Protein AF-A0A151AVH6-F1 (afdb_monomer_lite)

Sequence (171 aa):
MRDQKGITTLEMLLMAPFVLYFTLAGVMLVHLYVTKTVTASAAREAARTLAVYHDGGLARDKAKEVIANTLPVSKNSGQSAAVMNGPPPPESGASQIGISSAPTPAKNYPGPFDPAVDVKLYDDGTYCTAIVNYHAENFCPGLPVLINPGASFWSKWIDISVRAVFKREQI

pLDDT: mean 76.59, std 14.08, range [32.44, 90.31]

Organism: NCBI:txid1122241

Structure (mmCIF, N/CA/C/O backbone):
data_AF-A0A151AVH6-F1
#
_entry.id   AF-A0A151AVH6-F1
#
loop_
_atom_site.group_PDB
_atom_site.id
_atom_site.type_symbol
_atom_site.label_atom_id
_atom_site.label_alt_id
_atom_site.label_comp_id
_atom_site.label_asym_id
_atom_site.label_entity_id
_atom_site.label_seq_id
_atom_site.pdbx_PDB_ins_code
_atom_site.Cartn_x
_atom_site.Cartn_y
_atom_site.Cartn_z
_atom_site.occupancy
_atom_site.B_iso_or_equiv
_atom_site.auth_seq_id
_atom_site.auth_comp_id
_atom_site.auth_asym_id
_atom_site.auth_atom_id
_atom_site.pdbx_PDB_model_num
ATOM 1 N N . MET A 1 1 ? 40.498 3.582 -38.335 1.00 51.69 1 MET A N 1
ATOM 2 C CA . MET A 1 1 ? 40.045 3.891 -36.954 1.00 51.69 1 MET A CA 1
ATOM 3 C C . MET A 1 1 ? 38.679 4.613 -36.902 1.00 51.69 1 MET A C 1
ATOM 5 O O . MET A 1 1 ? 38.439 5.367 -35.967 1.00 51.69 1 MET A O 1
ATOM 9 N N . ARG A 1 2 ? 37.758 4.400 -37.864 1.00 54.31 2 ARG A N 1
ATOM 1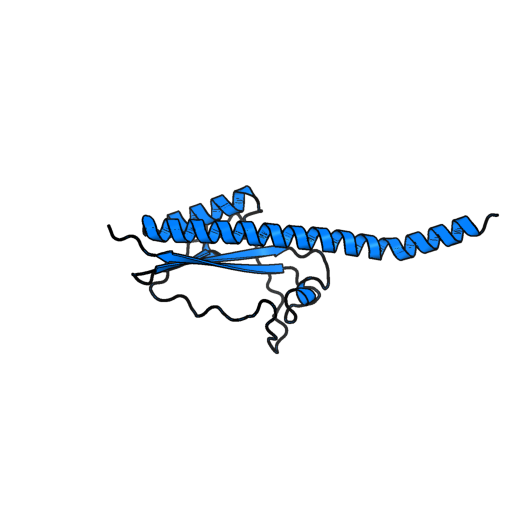0 C CA . ARG A 1 2 ? 36.406 5.013 -37.854 1.00 54.31 2 ARG A CA 1
ATOM 11 C C . ARG A 1 2 ? 35.275 4.044 -37.460 1.00 54.31 2 ARG A C 1
ATOM 13 O O . ARG A 1 2 ? 34.260 4.522 -36.975 1.00 54.31 2 ARG A O 1
ATOM 20 N N . ASP A 1 3 ? 35.485 2.727 -37.538 1.00 58.91 3 ASP A N 1
ATOM 21 C CA . ASP A 1 3 ? 34.439 1.728 -37.244 1.00 58.91 3 ASP A CA 1
ATOM 22 C C . ASP A 1 3 ? 34.214 1.406 -35.764 1.00 58.91 3 ASP A C 1
ATOM 24 O O . ASP A 1 3 ? 33.098 1.076 -35.375 1.00 58.91 3 ASP A O 1
ATOM 28 N N . GLN A 1 4 ? 35.223 1.557 -34.899 1.00 65.50 4 GLN A N 1
ATOM 29 C CA . GLN A 1 4 ? 35.049 1.235 -33.474 1.00 65.50 4 GLN A CA 1
ATOM 30 C C . GLN A 1 4 ? 34.012 2.140 -32.796 1.00 65.50 4 GLN A C 1
ATOM 32 O O . GLN A 1 4 ? 33.212 1.667 -32.002 1.00 65.50 4 GLN A O 1
ATOM 37 N N . LYS A 1 5 ? 33.959 3.430 -33.155 1.00 66.31 5 LYS A N 1
ATOM 38 C CA . LYS A 1 5 ? 33.006 4.375 -32.550 1.00 66.31 5 LYS A CA 1
ATOM 39 C C . LYS A 1 5 ? 31.555 4.077 -32.947 1.00 66.31 5 LYS A C 1
ATOM 41 O O . LYS A 1 5 ? 30.660 4.263 -32.129 1.00 66.31 5 LYS A O 1
ATOM 46 N N . GLY A 1 6 ? 31.326 3.611 -34.178 1.00 73.44 6 GLY A N 1
ATOM 47 C CA . GLY A 1 6 ? 29.997 3.234 -34.669 1.00 73.44 6 GLY A CA 1
ATOM 48 C C . GLY A 1 6 ? 29.480 1.955 -34.014 1.00 73.44 6 GLY A C 1
ATOM 49 O O . GLY A 1 6 ? 28.347 1.933 -33.539 1.00 73.44 6 GLY A O 1
ATOM 50 N N . ILE A 1 7 ? 30.340 0.938 -33.897 1.00 84.12 7 ILE A N 1
ATOM 51 C CA . ILE A 1 7 ? 30.007 -0.327 -33.227 1.00 84.12 7 ILE A CA 1
ATOM 52 C C . ILE A 1 7 ? 29.716 -0.091 -31.737 1.00 84.12 7 ILE A C 1
ATOM 54 O O . ILE A 1 7 ? 28.661 -0.497 -31.260 1.00 84.12 7 ILE A O 1
ATOM 58 N N . THR A 1 8 ? 30.556 0.668 -31.024 1.00 81.31 8 THR A N 1
ATOM 59 C CA . THR A 1 8 ? 30.314 0.989 -29.603 1.00 81.31 8 THR A CA 1
ATOM 60 C C . THR A 1 8 ? 29.034 1.805 -29.387 1.00 81.31 8 THR A C 1
ATOM 62 O O . THR A 1 8 ? 28.338 1.619 -28.391 1.00 81.31 8 THR A O 1
ATOM 65 N N . THR A 1 9 ? 28.683 2.701 -30.316 1.00 84.12 9 THR A N 1
ATOM 66 C CA . THR A 1 9 ? 27.437 3.483 -30.221 1.00 84.12 9 THR A CA 1
ATOM 67 C C . THR A 1 9 ? 26.210 2.591 -30.423 1.00 84.12 9 THR A C 1
ATOM 69 O O . THR A 1 9 ? 25.217 2.752 -29.716 1.00 84.12 9 THR A O 1
ATOM 72 N N . LEU A 1 10 ? 26.283 1.624 -31.344 1.00 83.19 10 LEU A N 1
ATOM 73 C CA . LEU A 1 10 ? 25.214 0.653 -31.576 1.00 83.19 10 LEU A CA 1
ATOM 74 C C . LEU A 1 10 ? 25.030 -0.283 -30.372 1.00 83.19 10 LEU A C 1
ATOM 76 O O . LEU A 1 10 ? 23.900 -0.507 -29.944 1.00 83.19 10 LEU A O 1
ATOM 80 N N . GLU A 1 11 ? 26.126 -0.776 -29.789 1.00 83.81 11 GLU A N 1
ATOM 81 C CA . GLU A 1 11 ? 26.102 -1.604 -28.575 1.00 83.81 11 GLU A CA 1
ATOM 82 C C . GLU A 1 11 ? 25.467 -0.861 -27.393 1.00 83.81 11 GLU A C 1
ATOM 84 O O . GLU A 1 11 ? 24.587 -1.401 -26.721 1.00 83.81 11 GLU A O 1
ATOM 89 N N . MET A 1 12 ? 25.843 0.404 -27.176 1.00 85.12 12 MET A N 1
ATOM 90 C CA . MET A 1 12 ? 25.243 1.230 -26.125 1.00 85.12 12 MET A CA 1
ATOM 91 C C . MET A 1 12 ? 23.758 1.497 -26.377 1.00 85.12 12 MET A C 1
ATOM 93 O O . MET A 1 12 ? 22.969 1.452 -25.436 1.00 85.12 12 MET A O 1
ATOM 97 N N . LEU A 1 13 ? 23.353 1.728 -27.628 1.00 89.56 13 LEU A N 1
ATOM 98 C CA . LEU A 1 13 ? 21.950 1.946 -27.986 1.00 89.56 13 LEU A CA 1
ATOM 99 C C . LEU A 1 13 ? 21.095 0.689 -27.755 1.00 89.56 13 LEU A C 1
ATOM 101 O O . LEU A 1 13 ? 19.957 0.799 -27.303 1.00 89.56 13 LEU A O 1
ATOM 105 N N . LEU A 1 14 ? 21.651 -0.495 -28.025 1.00 90.06 14 LEU A N 1
ATOM 106 C CA . LEU A 1 14 ? 21.001 -1.785 -27.774 1.00 90.06 14 LEU A CA 1
ATOM 107 C C . LEU A 1 14 ? 20.909 -2.114 -26.279 1.00 90.06 14 LEU A C 1
ATOM 109 O O . LEU A 1 14 ? 19.902 -2.672 -25.851 1.00 90.06 14 LEU A O 1
ATOM 113 N N . MET A 1 15 ? 21.919 -1.753 -25.482 1.00 89.94 15 MET A N 1
ATOM 114 C CA . MET A 1 15 ? 21.941 -2.020 -24.036 1.00 89.94 15 MET A CA 1
ATOM 115 C C . MET A 1 15 ? 21.157 -0.990 -23.212 1.00 89.94 15 MET A C 1
ATOM 117 O O . MET A 1 15 ? 20.590 -1.339 -22.175 1.00 89.94 15 MET A O 1
ATOM 121 N N . ALA A 1 16 ? 21.073 0.261 -23.671 1.00 89.56 16 ALA A N 1
ATOM 122 C CA . ALA A 1 16 ? 20.378 1.353 -22.990 1.00 89.56 16 ALA A CA 1
ATOM 123 C C . ALA A 1 16 ? 18.947 1.019 -22.510 1.00 89.56 16 ALA A C 1
ATOM 125 O O . ALA A 1 16 ? 18.664 1.290 -21.340 1.00 89.56 16 ALA A O 1
ATOM 126 N N . PRO A 1 17 ? 18.040 0.420 -23.315 1.00 89.06 17 PRO A N 1
ATOM 127 C CA . PRO A 1 17 ? 16.690 0.103 -22.847 1.00 89.06 17 PRO A CA 1
ATOM 128 C C . PRO A 1 17 ? 16.676 -0.954 -21.736 1.00 89.06 17 PRO A C 1
ATOM 130 O O . PRO A 1 17 ? 15.858 -0.856 -20.824 1.00 89.06 17 PRO A O 1
ATOM 133 N N . PHE A 1 18 ? 17.593 -1.926 -21.760 1.00 89.44 18 PHE A N 1
ATOM 134 C CA . PHE A 1 18 ? 17.699 -2.933 -20.700 1.00 89.44 18 PHE A CA 1
ATOM 135 C C . PHE A 1 18 ? 18.205 -2.311 -19.405 1.00 89.44 18 PHE A C 1
ATOM 137 O O . PHE A 1 18 ? 17.613 -2.526 -18.349 1.00 89.44 18 PHE A O 1
ATOM 144 N N . VAL A 1 19 ? 19.264 -1.501 -19.484 1.00 90.31 19 VAL A N 1
ATOM 145 C CA . VAL A 1 19 ? 19.804 -0.798 -18.315 1.00 90.31 19 VAL A CA 1
ATOM 146 C C . VAL A 1 19 ? 18.732 0.106 -17.707 1.00 90.31 19 VAL A C 1
ATOM 148 O O . VAL A 1 19 ? 18.495 0.028 -16.505 1.00 90.31 19 VAL A O 1
ATOM 151 N N . LEU A 1 20 ? 18.029 0.895 -18.526 1.00 89.25 20 LEU A N 1
ATOM 152 C CA . LEU A 1 20 ? 16.925 1.744 -18.073 1.00 89.25 20 LEU A CA 1
ATOM 153 C C . LEU A 1 20 ? 15.788 0.932 -17.434 1.00 89.25 20 LEU A C 1
ATOM 155 O O . LEU A 1 20 ? 15.252 1.323 -16.401 1.00 89.25 20 LEU A O 1
ATOM 159 N N . TYR A 1 21 ? 15.424 -0.207 -18.020 1.00 89.81 21 TYR A N 1
ATOM 160 C CA . TYR A 1 21 ? 14.410 -1.085 -17.444 1.00 89.81 21 TYR A CA 1
ATOM 161 C C . TYR A 1 21 ? 14.827 -1.593 -16.057 1.00 89.81 21 TYR A C 1
ATOM 163 O O . TYR A 1 21 ? 14.047 -1.496 -15.111 1.00 89.81 21 TYR A O 1
ATOM 171 N N . PHE A 1 22 ? 16.062 -2.082 -15.899 1.00 89.25 22 PHE A N 1
ATOM 172 C CA . PHE A 1 22 ? 16.547 -2.578 -14.608 1.00 89.25 22 PHE A CA 1
ATOM 173 C C . PHE A 1 22 ? 16.676 -1.471 -13.558 1.00 89.25 22 PHE A C 1
ATOM 175 O O . PHE A 1 22 ? 16.376 -1.720 -12.388 1.00 89.25 22 PHE A O 1
ATOM 182 N N . THR A 1 23 ? 17.068 -0.251 -13.941 1.00 90.31 23 THR A N 1
ATOM 183 C CA . THR A 1 23 ? 17.094 0.874 -12.994 1.00 90.31 23 THR A CA 1
ATOM 184 C C . THR A 1 23 ? 15.686 1.253 -12.538 1.00 90.31 23 THR A C 1
ATOM 186 O O . THR A 1 23 ? 15.463 1.383 -11.334 1.00 90.31 23 THR A O 1
ATOM 189 N N . LEU A 1 24 ? 14.715 1.347 -13.453 1.00 89.00 24 LEU A N 1
ATOM 190 C CA . LEU A 1 24 ? 13.312 1.605 -13.110 1.00 89.00 24 LEU A CA 1
ATOM 191 C C . LEU A 1 24 ? 12.714 0.485 -12.247 1.00 89.00 24 LEU A C 1
ATOM 193 O O . LEU A 1 24 ? 12.038 0.768 -11.258 1.00 89.00 24 LEU A O 1
ATOM 197 N N . ALA A 1 25 ? 13.001 -0.779 -12.568 1.00 87.62 25 ALA A N 1
ATOM 198 C CA . ALA A 1 25 ? 12.576 -1.926 -11.770 1.00 87.62 25 ALA A CA 1
ATOM 199 C C . ALA A 1 25 ? 13.161 -1.878 -10.349 1.00 87.62 25 ALA A C 1
ATOM 201 O O . ALA A 1 25 ? 12.440 -2.106 -9.378 1.00 87.62 25 ALA A O 1
ATOM 202 N N . GLY A 1 26 ? 14.445 -1.531 -10.213 1.00 87.56 26 GLY A N 1
ATOM 203 C CA . GLY A 1 26 ? 15.104 -1.363 -8.918 1.00 87.56 26 GLY A CA 1
ATOM 204 C C . GLY A 1 26 ? 14.470 -0.254 -8.076 1.00 87.56 26 GLY A C 1
ATOM 205 O O . GLY A 1 26 ? 14.133 -0.480 -6.914 1.00 87.56 26 GLY A O 1
ATOM 206 N N . VAL A 1 27 ? 14.231 0.920 -8.671 1.00 89.94 27 VAL A N 1
ATOM 207 C CA . VAL A 1 27 ? 13.530 2.033 -8.004 1.00 89.94 27 VAL A CA 1
ATOM 208 C C . VAL A 1 27 ? 12.125 1.611 -7.567 1.00 89.94 27 VAL A C 1
ATOM 210 O O . VAL A 1 27 ? 11.718 1.900 -6.441 1.00 89.94 27 VAL A O 1
ATOM 213 N N . MET A 1 28 ? 11.406 0.874 -8.415 1.00 86.94 28 MET A N 1
ATOM 214 C CA . MET A 1 28 ? 10.065 0.386 -8.102 1.00 86.94 28 MET A CA 1
ATOM 215 C C . MET A 1 28 ? 10.064 -0.601 -6.924 1.00 86.94 28 MET A C 1
ATOM 217 O O . MET A 1 28 ? 9.223 -0.490 -6.035 1.00 86.94 28 MET A O 1
ATOM 221 N N . LEU A 1 29 ? 11.028 -1.523 -6.850 1.00 85.75 29 LEU A N 1
ATOM 222 C CA . LEU A 1 29 ? 11.162 -2.433 -5.703 1.00 85.75 29 LEU A CA 1
ATOM 223 C C . LEU A 1 29 ? 11.415 -1.680 -4.391 1.00 85.75 29 LEU A C 1
ATOM 225 O O . LEU A 1 29 ? 10.813 -2.012 -3.368 1.00 85.75 29 LEU A O 1
ATOM 229 N N . VAL A 1 30 ? 12.258 -0.643 -4.421 1.00 87.81 30 VAL A N 1
ATOM 230 C CA . VAL A 1 30 ? 12.490 0.220 -3.251 1.00 87.81 30 VAL A CA 1
ATOM 231 C C . VAL A 1 30 ? 11.205 0.952 -2.858 1.00 87.81 30 VAL A C 1
ATOM 233 O O . VAL A 1 30 ? 10.852 0.969 -1.679 1.00 87.81 30 VAL A O 1
ATOM 236 N N . HIS A 1 31 ? 10.465 1.499 -3.826 1.00 85.75 31 HIS A N 1
ATOM 237 C CA . HIS A 1 3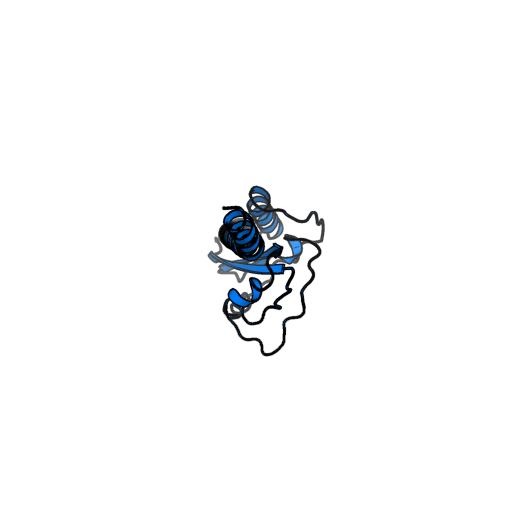1 ? 9.183 2.156 -3.566 1.00 85.75 31 HIS A CA 1
ATOM 238 C C . HIS A 1 31 ? 8.161 1.203 -2.923 1.00 85.75 31 HIS A C 1
ATOM 240 O O . HIS A 1 31 ? 7.516 1.565 -1.938 1.00 85.75 31 HIS A O 1
ATOM 246 N N . LEU A 1 32 ? 8.059 -0.037 -3.409 1.00 83.69 32 LEU A N 1
ATOM 247 C CA . LEU A 1 32 ? 7.190 -1.065 -2.825 1.00 83.69 32 LEU A CA 1
ATOM 248 C C . LEU A 1 32 ? 7.613 -1.445 -1.403 1.00 83.69 32 LEU A C 1
ATOM 250 O O . LEU A 1 32 ? 6.758 -1.637 -0.536 1.00 83.69 32 LEU A O 1
ATOM 254 N N . TYR A 1 33 ? 8.920 -1.520 -1.141 1.00 85.38 33 TYR A N 1
ATOM 255 C CA . TYR A 1 33 ? 9.439 -1.785 0.198 1.00 85.38 33 TYR A CA 1
ATOM 256 C C . TYR A 1 33 ? 9.064 -0.671 1.184 1.00 85.38 33 TYR A C 1
ATOM 258 O O . TYR A 1 33 ? 8.514 -0.961 2.247 1.00 85.38 33 TYR A O 1
ATOM 266 N N . VAL A 1 34 ? 9.290 0.595 0.814 1.00 86.44 34 VAL A N 1
ATOM 267 C CA . VAL A 1 34 ? 8.886 1.759 1.625 1.00 86.44 34 VAL A CA 1
ATOM 268 C C . VAL A 1 34 ? 7.372 1.783 1.821 1.00 86.44 34 VAL A C 1
ATOM 270 O O . VAL A 1 34 ? 6.888 2.021 2.924 1.00 86.44 34 VAL A O 1
ATOM 273 N N . THR A 1 35 ? 6.608 1.471 0.778 1.00 83.56 35 THR A N 1
ATOM 274 C CA . THR A 1 35 ? 5.149 1.418 0.876 1.00 83.56 35 THR A CA 1
ATOM 275 C C . THR A 1 35 ? 4.711 0.384 1.908 1.00 83.56 35 THR A C 1
ATOM 277 O O . THR A 1 35 ? 3.949 0.701 2.815 1.00 83.56 35 THR A O 1
ATOM 280 N N . LYS A 1 36 ? 5.276 -0.827 1.862 1.00 83.62 36 LYS A N 1
ATOM 281 C CA . LYS A 1 36 ? 4.979 -1.893 2.828 1.00 83.62 36 LYS A CA 1
ATOM 282 C C . LYS A 1 36 ? 5.296 -1.493 4.271 1.00 83.62 36 LYS A C 1
ATOM 284 O O . LYS A 1 36 ? 4.518 -1.828 5.165 1.00 83.62 36 LYS A O 1
ATOM 289 N N . THR A 1 37 ? 6.407 -0.798 4.523 1.00 86.19 37 THR A N 1
ATOM 290 C CA . THR A 1 37 ? 6.755 -0.359 5.885 1.00 86.19 37 THR A CA 1
ATOM 291 C C . THR A 1 37 ? 5.807 0.728 6.391 1.00 86.19 37 THR A C 1
ATOM 293 O O . THR A 1 37 ? 5.367 0.652 7.538 1.00 86.19 37 THR A O 1
ATOM 296 N N . VAL A 1 38 ? 5.422 1.684 5.542 1.00 87.38 38 VAL A N 1
ATOM 297 C CA . VAL A 1 38 ? 4.454 2.740 5.887 1.00 87.38 38 VAL A CA 1
ATOM 298 C C . VAL A 1 38 ? 3.064 2.153 6.130 1.00 87.38 38 VAL A C 1
ATOM 300 O O . VAL A 1 38 ? 2.458 2.442 7.161 1.00 87.38 38 VAL A O 1
ATOM 303 N N . THR A 1 39 ? 2.577 1.271 5.252 1.00 85.19 39 THR A N 1
ATOM 304 C CA . THR A 1 39 ? 1.287 0.581 5.425 1.00 85.19 39 THR A CA 1
ATOM 305 C C . THR A 1 39 ? 1.270 -0.258 6.706 1.00 85.19 39 THR A C 1
ATOM 307 O O . THR A 1 39 ? 0.266 -0.276 7.417 1.00 85.19 39 THR A O 1
ATOM 310 N N . ALA A 1 40 ? 2.386 -0.909 7.058 1.00 84.62 40 ALA A N 1
ATOM 311 C CA . ALA A 1 40 ? 2.505 -1.650 8.313 1.00 84.62 40 ALA A CA 1
ATOM 312 C C . ALA A 1 40 ? 2.432 -0.744 9.548 1.00 84.62 40 ALA A C 1
ATOM 314 O O . ALA A 1 40 ? 1.746 -1.080 10.516 1.00 84.62 40 ALA A O 1
ATOM 315 N N . SER A 1 41 ? 3.108 0.403 9.514 1.00 87.88 41 SER A N 1
ATOM 316 C CA . SER A 1 41 ? 3.016 1.409 10.575 1.00 87.88 41 SER A CA 1
ATOM 317 C C . SER A 1 41 ? 1.596 1.964 10.692 1.00 87.88 41 SER A C 1
ATOM 319 O O . SER A 1 41 ? 1.051 2.012 11.792 1.00 87.88 41 SER A O 1
ATOM 321 N N . ALA A 1 42 ? 0.951 2.278 9.567 1.00 86.88 42 ALA A N 1
ATOM 322 C CA . ALA A 1 42 ? -0.424 2.768 9.538 1.00 86.88 42 ALA A CA 1
ATOM 323 C C . ALA A 1 42 ? -1.413 1.745 10.114 1.00 86.88 42 ALA A C 1
ATOM 325 O O . ALA A 1 42 ? -2.267 2.107 10.918 1.00 86.88 42 ALA A O 1
ATOM 326 N N . ALA A 1 43 ? -1.266 0.460 9.771 1.00 87.38 43 ALA A N 1
ATOM 327 C CA . ALA A 1 43 ? -2.096 -0.606 10.329 1.00 87.38 43 ALA A CA 1
ATOM 328 C C . ALA A 1 43 ? -1.929 -0.726 11.849 1.00 87.38 43 ALA A C 1
ATOM 330 O O . ALA A 1 43 ? -2.914 -0.901 12.564 1.00 87.38 43 ALA A O 1
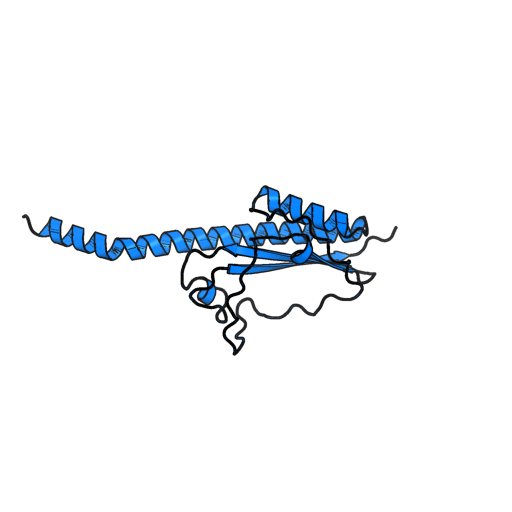ATOM 331 N N . ARG A 1 44 ? -0.698 -0.602 12.357 1.00 87.19 44 ARG A N 1
ATOM 332 C CA . ARG A 1 44 ? -0.430 -0.661 13.800 1.00 87.19 44 ARG A CA 1
ATOM 333 C C . ARG A 1 44 ? -1.056 0.509 14.548 1.00 87.19 44 ARG A C 1
ATOM 335 O O . ARG A 1 44 ? -1.726 0.280 15.550 1.00 87.19 44 ARG A O 1
ATOM 342 N N . GLU A 1 45 ? -0.889 1.727 14.045 1.00 87.69 45 GLU A N 1
ATOM 343 C CA . GLU A 1 45 ? -1.472 2.921 14.666 1.00 87.69 45 GLU A CA 1
ATOM 344 C C . GLU A 1 45 ? -3.004 2.920 14.591 1.00 87.69 45 GLU A C 1
ATOM 346 O O . GLU A 1 45 ? -3.672 3.257 15.569 1.00 87.69 45 GLU A O 1
ATOM 351 N N . ALA A 1 46 ? -3.582 2.452 13.481 1.00 85.62 46 ALA A N 1
ATOM 352 C CA . ALA A 1 46 ? -5.028 2.284 13.347 1.00 85.62 46 ALA A CA 1
ATOM 353 C C . ALA A 1 46 ? -5.578 1.249 14.339 1.00 85.62 46 ALA A C 1
ATOM 355 O O . ALA A 1 46 ? -6.553 1.518 15.041 1.00 85.62 46 ALA A O 1
ATOM 356 N N . ALA A 1 47 ? -4.936 0.079 14.439 1.00 86.19 47 ALA A N 1
ATOM 357 C CA . ALA A 1 47 ? -5.350 -0.974 15.363 1.00 86.19 47 ALA A CA 1
ATOM 358 C C . ALA A 1 47 ? -5.213 -0.537 16.829 1.00 86.19 47 ALA A C 1
ATOM 360 O O . ALA A 1 47 ? -6.104 -0.819 17.629 1.00 86.19 47 ALA A O 1
ATOM 361 N N . ARG A 1 48 ? -4.146 0.196 17.177 1.00 86.31 48 ARG A N 1
ATOM 362 C CA . ARG A 1 48 ? -3.964 0.766 18.518 1.00 86.31 48 ARG A CA 1
ATOM 363 C C . ARG A 1 48 ? -5.029 1.813 18.836 1.00 86.31 48 ARG A C 1
ATOM 365 O O . ARG A 1 48 ? -5.627 1.766 19.903 1.00 86.31 48 ARG A O 1
ATOM 372 N N . THR A 1 49 ? -5.292 2.730 17.910 1.00 87.12 49 THR A N 1
ATOM 373 C CA . THR A 1 49 ? -6.310 3.776 18.090 1.00 87.12 49 THR A CA 1
ATOM 374 C C . THR A 1 49 ? -7.691 3.156 18.301 1.00 87.12 49 THR A C 1
ATOM 376 O O . THR A 1 49 ? -8.415 3.564 19.204 1.00 87.12 49 THR A O 1
ATOM 379 N N . LEU A 1 50 ? -8.022 2.110 17.538 1.00 86.06 50 LEU A N 1
ATOM 380 C CA . LEU A 1 50 ? -9.261 1.356 17.718 1.00 86.06 50 LEU A CA 1
ATOM 381 C C . LEU A 1 50 ? -9.311 0.636 19.077 1.00 86.06 50 LEU A C 1
ATOM 383 O O . LEU A 1 50 ? -10.351 0.635 19.729 1.00 86.06 50 LEU A O 1
ATOM 387 N N . ALA A 1 51 ? -8.195 0.050 19.518 1.00 83.25 51 ALA A N 1
ATOM 388 C CA . ALA A 1 51 ? -8.114 -0.669 20.788 1.00 83.25 51 ALA A CA 1
ATOM 389 C C . ALA A 1 51 ? -8.281 0.229 22.023 1.00 83.25 51 ALA A C 1
ATOM 391 O O . ALA A 1 51 ? -8.809 -0.251 23.024 1.00 83.25 51 ALA A O 1
ATOM 392 N N . VAL A 1 52 ? -7.834 1.489 21.943 1.00 88.12 52 VAL A N 1
ATOM 393 C CA . VAL A 1 52 ? -7.842 2.463 23.051 1.00 88.12 52 VAL A CA 1
ATOM 394 C C . VAL A 1 52 ? -9.110 3.318 23.048 1.00 88.12 52 VAL A C 1
ATOM 396 O O . VAL A 1 52 ? -9.752 3.486 24.078 1.00 88.12 52 VAL A O 1
ATOM 399 N N . TYR A 1 53 ? -9.470 3.891 21.896 1.00 85.38 53 TYR A N 1
ATOM 400 C CA . TYR A 1 53 ? -10.562 4.867 21.802 1.00 85.38 53 TYR A CA 1
ATOM 401 C C . TYR A 1 53 ? -11.898 4.242 21.402 1.00 85.38 53 TYR A C 1
ATOM 403 O O . TYR A 1 53 ? -12.922 4.916 21.475 1.00 85.38 53 TYR A O 1
ATOM 411 N N . HIS A 1 54 ? -11.896 2.985 20.942 1.00 82.75 54 HIS A N 1
ATOM 412 C CA . HIS A 1 54 ? -13.074 2.274 20.429 1.00 82.75 54 HIS A CA 1
ATOM 413 C C . HIS A 1 54 ? -13.828 3.013 19.307 1.00 82.75 54 HIS A C 1
ATOM 415 O O . HIS A 1 54 ? -14.967 2.674 18.991 1.00 82.75 54 HIS A O 1
ATOM 421 N N . ASP A 1 55 ? -13.185 4.000 18.674 1.00 82.81 55 ASP A N 1
ATOM 422 C CA . ASP A 1 55 ? -13.745 4.792 17.585 1.00 82.81 55 ASP A CA 1
ATOM 423 C C . ASP A 1 55 ? -13.078 4.419 16.255 1.00 82.81 55 ASP A C 1
ATOM 425 O O . ASP A 1 55 ? -11.874 4.605 16.036 1.00 82.81 55 ASP A O 1
ATOM 429 N N . GLY A 1 56 ? -13.889 3.887 15.341 1.00 81.12 56 GLY A N 1
ATOM 430 C CA . GLY A 1 56 ? -13.458 3.524 13.996 1.00 81.12 56 GLY A CA 1
ATOM 431 C C . GLY A 1 56 ? -13.228 4.712 13.065 1.00 81.12 56 GLY A C 1
ATOM 432 O O . GLY A 1 56 ? -12.506 4.564 12.079 1.00 81.12 56 GLY A O 1
ATOM 433 N N . GLY A 1 57 ? -13.819 5.876 13.342 1.00 84.12 57 GLY A N 1
ATOM 434 C CA . GLY A 1 57 ? -13.543 7.104 12.594 1.00 84.12 57 GLY A CA 1
ATOM 435 C C . GLY A 1 57 ? -12.119 7.581 12.860 1.00 84.12 57 GLY A C 1
ATOM 436 O O . GLY A 1 57 ? -11.304 7.662 11.938 1.00 84.12 57 GLY A O 1
ATOM 437 N N . LEU A 1 58 ? -11.790 7.758 14.142 1.00 85.62 58 LEU A N 1
ATOM 438 C CA . LEU A 1 58 ? -10.470 8.207 14.586 1.00 85.62 58 LEU A CA 1
ATOM 439 C C . LEU A 1 58 ? -9.340 7.268 14.131 1.00 85.62 58 LEU A C 1
ATOM 441 O O . LEU A 1 58 ? -8.284 7.726 13.693 1.00 85.62 58 LEU A O 1
ATOM 445 N N . ALA A 1 59 ? -9.562 5.951 14.183 1.00 84.38 59 ALA A N 1
ATOM 446 C CA . ALA A 1 59 ? -8.581 4.962 13.733 1.00 84.38 59 ALA A CA 1
ATOM 447 C C . ALA A 1 59 ? -8.248 5.079 12.234 1.00 84.38 59 ALA A C 1
ATOM 449 O O . ALA A 1 59 ? -7.095 4.893 11.836 1.00 84.38 59 ALA A O 1
ATOM 450 N N . ARG A 1 60 ? -9.232 5.422 11.394 1.00 85.75 60 ARG A N 1
ATOM 451 C CA . ARG A 1 60 ? -9.013 5.643 9.956 1.00 85.75 60 ARG A CA 1
ATOM 452 C C . ARG A 1 60 ? -8.323 6.960 9.670 1.00 85.75 60 ARG A C 1
ATOM 454 O O . ARG A 1 60 ? -7.429 6.987 8.826 1.00 85.75 60 ARG A O 1
ATOM 461 N N . ASP A 1 61 ? -8.694 8.018 10.381 1.00 87.75 61 ASP A N 1
ATOM 462 C CA . ASP A 1 61 ? -8.025 9.312 10.252 1.00 87.75 61 ASP A CA 1
ATOM 463 C C . ASP A 1 61 ? -6.549 9.199 10.640 1.00 87.75 61 ASP A C 1
ATOM 465 O O . ASP A 1 61 ? -5.684 9.717 9.931 1.00 87.75 61 ASP A O 1
ATOM 469 N N . LYS A 1 62 ? -6.236 8.417 11.680 1.00 87.62 62 LYS A N 1
ATOM 470 C CA . LYS A 1 62 ? -4.851 8.102 12.046 1.00 87.62 62 LYS A CA 1
ATOM 471 C C . LYS A 1 62 ? -4.127 7.269 10.992 1.00 87.62 62 LYS A C 1
ATOM 473 O O . LYS A 1 62 ? -2.992 7.593 10.648 1.00 87.62 62 LYS A O 1
ATOM 478 N N . ALA A 1 63 ? -4.769 6.251 10.419 1.00 85.75 63 ALA A N 1
ATOM 479 C CA . ALA A 1 63 ? -4.187 5.489 9.308 1.00 85.75 63 ALA A CA 1
ATOM 480 C C . ALA A 1 63 ? -3.864 6.394 8.106 1.00 85.75 63 ALA A C 1
ATOM 482 O O . ALA A 1 63 ? -2.779 6.316 7.525 1.00 85.75 63 ALA A O 1
ATOM 483 N N . LYS A 1 64 ? -4.804 7.281 7.762 1.00 88.38 64 LYS A N 1
ATOM 484 C CA . LYS A 1 64 ? -4.671 8.264 6.689 1.00 88.38 64 LYS A CA 1
ATOM 485 C C . LYS A 1 64 ? -3.525 9.227 6.954 1.00 88.38 64 LYS A C 1
ATOM 487 O O . LYS A 1 64 ? -2.759 9.484 6.037 1.00 88.38 64 LYS A O 1
ATOM 492 N N . GLU A 1 65 ? -3.404 9.745 8.172 1.00 88.31 65 GLU A N 1
ATOM 493 C CA . GLU A 1 65 ? -2.326 10.656 8.568 1.00 88.31 65 GLU A CA 1
ATOM 494 C C . GLU A 1 65 ? -0.951 10.003 8.377 1.00 88.31 65 GLU A C 1
ATOM 496 O O . GLU A 1 65 ? -0.080 10.573 7.722 1.00 88.31 65 GLU A O 1
ATOM 501 N N . VAL A 1 66 ? -0.778 8.769 8.863 1.00 88.94 66 VAL A N 1
ATOM 502 C CA . VAL A 1 66 ? 0.486 8.028 8.727 1.00 88.94 66 VAL A CA 1
ATOM 503 C C . VAL A 1 66 ? 0.846 7.790 7.259 1.00 88.94 66 VAL A C 1
ATOM 505 O O . VAL A 1 66 ? 2.005 7.958 6.885 1.00 88.94 66 VAL A O 1
ATOM 508 N N . ILE A 1 67 ? -0.128 7.438 6.416 1.00 88.44 67 ILE A N 1
ATOM 509 C CA . ILE A 1 67 ? 0.109 7.221 4.982 1.00 88.44 67 ILE A CA 1
ATOM 510 C C . ILE A 1 67 ? 0.382 8.546 4.270 1.00 88.44 67 ILE A C 1
ATOM 512 O O . ILE A 1 67 ? 1.359 8.637 3.534 1.00 88.44 67 ILE A O 1
ATOM 516 N N . ALA A 1 68 ? -0.415 9.585 4.524 1.00 87.12 68 ALA A N 1
ATOM 517 C CA . ALA A 1 68 ? -0.291 10.894 3.881 1.00 87.12 68 ALA A CA 1
ATOM 518 C C . ALA A 1 68 ? 1.055 11.582 4.154 1.00 87.12 68 ALA A C 1
ATOM 520 O O . ALA A 1 68 ? 1.489 12.408 3.352 1.00 87.12 68 ALA A O 1
ATOM 521 N N . ASN A 1 69 ? 1.736 11.228 5.248 1.00 88.00 69 ASN A N 1
ATOM 522 C CA . ASN A 1 69 ? 3.067 11.746 5.565 1.00 88.00 69 ASN A CA 1
ATOM 523 C C . ASN A 1 69 ? 4.164 11.256 4.607 1.00 88.00 69 ASN A C 1
ATOM 525 O O . ASN A 1 69 ? 5.240 11.849 4.561 1.00 88.00 69 ASN A O 1
ATOM 529 N N . THR A 1 70 ? 3.953 10.152 3.887 1.00 85.12 70 THR A N 1
ATOM 530 C CA . THR A 1 70 ? 5.012 9.522 3.072 1.00 85.12 70 THR A CA 1
ATOM 531 C C . THR A 1 70 ? 4.539 9.100 1.683 1.00 85.12 70 THR A C 1
ATOM 533 O O . THR A 1 70 ? 5.351 8.993 0.766 1.00 85.12 70 THR A O 1
ATOM 536 N N . LEU A 1 71 ? 3.240 8.871 1.506 1.00 86.38 71 LEU A N 1
ATOM 537 C CA . LEU A 1 71 ? 2.640 8.324 0.298 1.00 86.38 71 LEU A CA 1
ATOM 538 C C . LEU A 1 71 ? 1.448 9.177 -0.160 1.00 86.38 71 LEU A C 1
ATOM 540 O O . LEU A 1 71 ? 0.762 9.788 0.665 1.00 86.38 71 LEU A O 1
ATOM 544 N N . PRO A 1 72 ? 1.165 9.216 -1.473 1.00 82.81 72 PRO A N 1
ATOM 545 C CA . PRO A 1 72 ? -0.007 9.905 -1.988 1.00 82.81 72 PRO A CA 1
ATOM 546 C C . PRO A 1 72 ? -1.298 9.238 -1.501 1.00 82.81 72 PRO A C 1
ATOM 548 O O . PRO A 1 72 ? -1.441 8.018 -1.499 1.00 82.81 72 PRO A O 1
ATOM 551 N N . VAL A 1 73 ? -2.269 10.069 -1.130 1.00 81.31 73 VAL A N 1
ATOM 552 C CA . VAL A 1 73 ? -3.596 9.643 -0.679 1.00 81.31 73 VAL A CA 1
ATOM 553 C C . VAL A 1 73 ? -4.650 10.247 -1.593 1.00 81.31 73 VAL A C 1
ATOM 555 O O . VAL A 1 73 ? -4.557 11.418 -1.970 1.00 81.31 73 VAL A O 1
ATOM 558 N N . SER A 1 74 ? -5.665 9.461 -1.944 1.00 75.38 74 SER A N 1
ATOM 559 C CA . SER A 1 74 ? -6.780 9.955 -2.741 1.00 75.38 74 SER A CA 1
ATOM 560 C C . SER A 1 74 ? -7.691 10.846 -1.889 1.00 75.38 74 SER A C 1
ATOM 562 O O . SER A 1 74 ? -8.002 10.539 -0.735 1.00 75.38 74 SER A O 1
ATOM 564 N N . LYS A 1 75 ? -8.127 11.982 -2.445 1.00 60.06 75 LYS A N 1
ATOM 565 C CA . LYS A 1 75 ? -9.080 12.886 -1.784 1.00 60.06 75 LYS A CA 1
ATOM 566 C C . LYS A 1 75 ? -10.498 12.348 -1.969 1.00 60.06 75 LYS A C 1
ATOM 568 O O . LYS A 1 75 ? -11.220 12.838 -2.827 1.00 60.06 75 LYS A O 1
ATOM 573 N N . ASN A 1 76 ? -10.893 11.370 -1.163 1.00 57.91 76 ASN A N 1
ATOM 574 C CA . ASN A 1 76 ? -12.290 10.954 -1.076 1.00 57.91 76 ASN A CA 1
ATOM 575 C C . ASN A 1 76 ? -12.887 11.302 0.291 1.00 57.91 76 ASN A C 1
ATOM 577 O O . ASN A 1 76 ? -12.276 11.098 1.338 1.00 57.91 76 ASN A O 1
ATOM 581 N N . SER A 1 77 ? -14.097 11.854 0.242 1.00 49.50 77 SER A N 1
ATOM 582 C CA . SER A 1 77 ? -14.970 12.220 1.363 1.00 49.50 77 SER A CA 1
ATOM 583 C C . SER A 1 77 ? -16.136 11.228 1.503 1.00 49.50 77 SER A C 1
ATOM 585 O O . SER A 1 77 ? -17.244 11.601 1.884 1.00 49.50 77 SER A O 1
ATOM 587 N N . GLY A 1 78 ? -15.902 9.965 1.130 1.00 51.56 78 GLY A N 1
ATOM 588 C CA . GLY A 1 78 ? -16.898 8.899 1.213 1.00 51.56 78 GLY A CA 1
ATOM 589 C C . GLY A 1 78 ? -17.238 8.534 2.659 1.00 51.56 78 GLY A C 1
ATOM 590 O O . GLY A 1 78 ? -16.418 8.697 3.561 1.00 51.56 78 GLY A O 1
ATOM 591 N N . GLN A 1 79 ? -18.456 8.031 2.881 1.00 51.91 79 GLN A N 1
ATOM 592 C CA . GLN A 1 79 ? -18.864 7.489 4.177 1.00 51.91 79 GLN A CA 1
ATOM 593 C C . GLN A 1 79 ? -17.960 6.310 4.551 1.00 51.91 79 GLN A C 1
ATOM 595 O O . GLN A 1 79 ? -17.953 5.278 3.881 1.00 51.91 79 GLN A O 1
ATOM 600 N N . SER A 1 80 ? -17.194 6.483 5.625 1.00 57.44 80 SER A N 1
ATOM 601 C CA . SER A 1 80 ? -16.345 5.451 6.210 1.00 57.44 80 SER A CA 1
ATOM 602 C C . SER A 1 80 ? -17.169 4.204 6.537 1.00 57.44 80 SER A C 1
ATOM 604 O O . SER A 1 80 ? -18.205 4.308 7.194 1.00 57.4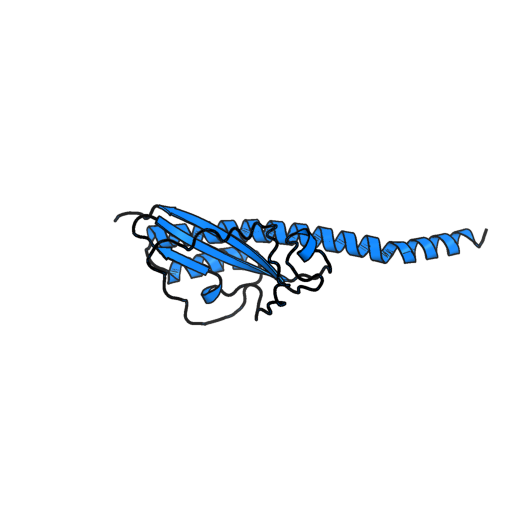4 80 SER A O 1
ATOM 606 N N . ALA A 1 81 ? -16.717 3.021 6.104 1.00 62.59 81 ALA A N 1
ATOM 607 C CA . ALA A 1 81 ? -17.421 1.768 6.387 1.00 62.59 81 ALA A CA 1
ATOM 608 C C . ALA A 1 81 ? -17.642 1.574 7.907 1.00 62.59 81 ALA A C 1
ATOM 610 O O . ALA A 1 81 ? -16.865 2.062 8.722 1.00 62.59 81 ALA A O 1
ATOM 611 N N . ALA A 1 82 ? -18.667 0.853 8.353 1.00 67.62 82 ALA A N 1
ATOM 612 C CA . ALA A 1 82 ? -18.793 0.557 9.786 1.00 67.62 82 ALA A CA 1
ATOM 613 C C . ALA A 1 82 ? -17.603 -0.301 10.281 1.00 67.62 82 ALA A C 1
ATOM 615 O O . ALA A 1 82 ? -16.991 -1.029 9.494 1.00 67.62 82 ALA A O 1
ATOM 616 N N . VAL A 1 83 ? -17.253 -0.208 11.570 1.00 71.00 83 VAL A N 1
ATOM 617 C CA . VAL A 1 83 ? -16.361 -1.199 12.202 1.00 71.00 83 VAL A CA 1
ATOM 618 C C . VAL A 1 83 ? -17.082 -2.542 12.168 1.00 71.00 83 VAL A C 1
ATOM 620 O O . VAL A 1 83 ? -18.258 -2.627 12.524 1.00 71.00 83 VAL A O 1
ATOM 623 N N . MET A 1 84 ? -16.406 -3.579 11.683 1.00 79.69 84 MET A N 1
ATOM 624 C CA . MET A 1 84 ? -16.988 -4.911 11.586 1.00 79.69 84 MET A CA 1
ATOM 625 C C . MET A 1 84 ? -16.885 -5.607 12.945 1.00 79.69 84 MET A C 1
ATOM 627 O O . MET A 1 84 ? -15.792 -5.759 13.485 1.00 79.69 84 MET A O 1
ATOM 631 N N . ASN A 1 85 ? -18.021 -6.030 13.499 1.00 74.19 85 ASN A N 1
ATOM 632 C CA . ASN A 1 85 ? -18.047 -6.805 14.737 1.00 74.19 85 ASN A CA 1
ATOM 633 C C . ASN A 1 85 ? -17.774 -8.280 14.424 1.00 74.19 85 ASN A C 1
ATOM 635 O O . ASN A 1 85 ? -18.458 -8.866 13.580 1.00 74.19 85 ASN A O 1
ATOM 639 N N . GLY A 1 86 ? -16.803 -8.867 15.120 1.00 69.44 86 GLY A N 1
ATOM 640 C CA . GLY A 1 86 ? -16.427 -10.273 14.990 1.00 69.44 86 GLY A CA 1
ATOM 641 C C . GLY A 1 86 ? -15.012 -10.492 14.446 1.00 69.44 86 GLY A C 1
ATOM 642 O O . GLY A 1 86 ? -14.315 -9.539 14.074 1.00 69.44 86 GLY A O 1
ATOM 643 N N . PRO A 1 87 ? -14.563 -11.757 14.403 1.00 67.12 87 PRO A N 1
ATOM 644 C CA . PRO A 1 87 ? -13.204 -12.082 14.014 1.00 67.12 87 PRO A CA 1
ATOM 645 C C . PRO A 1 87 ? -12.956 -11.675 12.555 1.00 67.12 87 PRO A C 1
ATOM 647 O O . PRO A 1 87 ? -13.816 -11.894 11.693 1.00 67.12 87 PRO A O 1
ATOM 65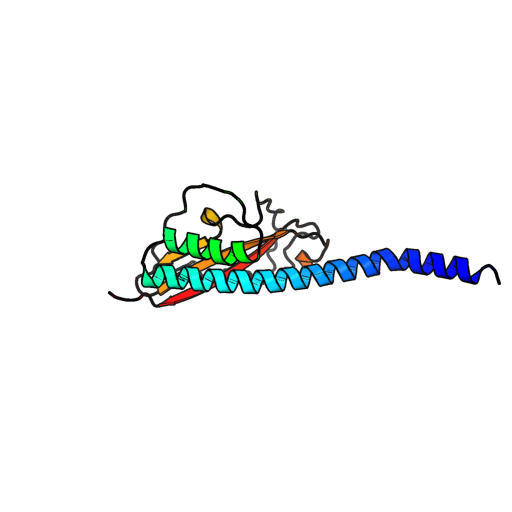0 N N . PRO A 1 88 ? -11.784 -11.090 12.243 1.00 70.25 88 PRO A N 1
ATOM 651 C CA . PRO A 1 88 ? -11.425 -10.810 10.862 1.00 70.25 88 PRO A CA 1
ATOM 652 C C . PRO A 1 88 ? -11.430 -12.118 10.058 1.00 70.25 88 PRO A C 1
ATOM 654 O O . PRO A 1 88 ? -11.096 -13.172 10.616 1.00 70.25 88 PRO A O 1
ATOM 657 N N . PRO A 1 89 ? -11.766 -12.077 8.754 1.00 70.75 89 PRO A N 1
ATOM 658 C CA . PRO A 1 89 ? -11.629 -13.251 7.905 1.00 70.75 89 PRO A CA 1
ATOM 659 C C . PRO A 1 89 ? -10.201 -13.803 8.037 1.00 70.75 89 PRO A C 1
ATOM 661 O O . PRO A 1 89 ? -9.267 -13.003 8.206 1.00 70.75 89 PRO A O 1
ATOM 664 N N . PRO A 1 90 ? -10.018 -15.142 7.989 1.00 61.97 90 PRO A N 1
ATOM 665 C CA . PRO A 1 90 ? -8.688 -15.735 8.018 1.00 61.97 90 PRO A CA 1
ATOM 666 C C . PRO A 1 90 ? -7.837 -15.016 6.983 1.00 61.97 90 PRO A C 1
ATOM 668 O O . PRO A 1 90 ? -8.350 -14.683 5.909 1.00 61.97 90 PRO A O 1
ATOM 671 N N . GLU A 1 91 ? -6.577 -14.726 7.335 1.00 54.12 91 GLU A N 1
ATOM 672 C CA . GLU A 1 91 ? -5.614 -14.165 6.392 1.00 54.12 91 GLU A CA 1
ATOM 673 C C . GLU A 1 91 ? -5.795 -14.945 5.108 1.00 54.12 91 GLU A C 1
ATOM 675 O O . GLU A 1 91 ? -5.608 -16.163 5.101 1.00 54.12 91 GLU A O 1
ATOM 680 N N . SER A 1 92 ? -6.295 -14.277 4.064 1.00 44.97 92 SER A N 1
ATOM 681 C CA . SER A 1 92 ? -6.334 -14.905 2.766 1.00 44.97 92 SER A CA 1
ATOM 682 C C . SER A 1 92 ? -4.876 -15.173 2.483 1.00 44.97 92 SER A C 1
ATOM 684 O O . SER A 1 92 ? -4.131 -14.279 2.090 1.00 44.97 92 SER A O 1
ATOM 686 N N . GLY A 1 93 ? -4.484 -16.421 2.714 1.00 40.09 93 GLY A N 1
ATOM 687 C CA . GLY A 1 93 ? -3.287 -17.045 2.217 1.00 40.09 93 GLY A CA 1
ATOM 688 C C . GLY A 1 93 ? -3.360 -17.142 0.697 1.00 40.09 93 GLY A C 1
ATOM 689 O O . GLY A 1 93 ? -2.820 -18.084 0.124 1.00 40.09 93 GLY A O 1
ATOM 690 N N . ALA A 1 94 ? -3.882 -16.115 0.013 1.00 39.31 94 ALA A N 1
ATOM 691 C CA . ALA A 1 94 ? -3.045 -15.411 -0.937 1.00 39.31 94 ALA A CA 1
ATOM 692 C C . ALA A 1 94 ? -1.711 -15.118 -0.237 1.00 39.31 94 ALA A C 1
ATOM 694 O O . ALA A 1 94 ? -1.388 -14.008 0.181 1.00 39.31 94 ALA A O 1
ATOM 695 N N . SER A 1 95 ? -0.927 -16.194 -0.118 1.00 38.25 95 SER A N 1
ATOM 696 C CA . SER A 1 95 ? 0.494 -16.189 -0.265 1.00 38.25 95 SER A CA 1
ATOM 697 C C . SER A 1 95 ? 0.788 -14.988 -1.140 1.00 38.25 95 SER A C 1
ATOM 699 O O . SER A 1 95 ? 0.180 -14.808 -2.204 1.00 38.25 95 SER A O 1
ATOM 701 N N . GLN A 1 96 ? 1.734 -14.172 -0.699 1.00 43.72 96 GLN A N 1
ATOM 702 C CA . GLN A 1 96 ? 2.352 -13.210 -1.598 1.00 43.72 96 GLN A CA 1
ATOM 703 C C . GLN A 1 96 ? 2.766 -13.900 -2.921 1.00 43.72 96 GLN A C 1
ATOM 705 O O . GLN A 1 96 ? 2.939 -13.219 -3.911 1.00 43.72 96 GLN A O 1
ATOM 710 N N . ILE A 1 97 ? 2.781 -15.244 -2.972 1.00 38.44 97 ILE A N 1
ATOM 711 C CA . ILE A 1 97 ? 2.933 -16.120 -4.125 1.00 38.44 97 ILE A CA 1
ATOM 712 C C . ILE A 1 97 ? 1.796 -17.183 -4.154 1.00 38.44 97 ILE A C 1
ATOM 714 O O . ILE A 1 97 ? 2.022 -18.359 -3.867 1.00 38.44 97 ILE A O 1
ATOM 718 N N . GLY A 1 98 ? 0.538 -16.789 -4.369 1.00 32.44 98 GLY A N 1
ATOM 719 C CA . GLY A 1 98 ? -0.617 -17.701 -4.428 1.00 32.44 98 GLY A CA 1
ATOM 720 C C . GLY A 1 98 ? -1.109 -17.866 -5.861 1.00 32.44 98 GLY A C 1
ATOM 721 O O . GLY A 1 98 ? -1.614 -16.911 -6.442 1.00 32.44 98 GLY A O 1
ATOM 722 N N . ILE A 1 99 ? -0.967 -19.061 -6.442 1.00 37.28 99 ILE A N 1
ATOM 723 C CA . ILE A 1 99 ? -1.453 -19.360 -7.796 1.00 37.28 99 ILE A CA 1
ATOM 724 C C . ILE A 1 99 ? -2.985 -19.444 -7.748 1.00 37.28 99 ILE A C 1
ATOM 726 O O . ILE A 1 99 ? -3.550 -20.505 -7.487 1.00 37.28 99 ILE A O 1
ATOM 730 N N . SER A 1 100 ? -3.674 -18.329 -7.996 1.00 38.75 100 SER A N 1
ATOM 731 C CA . SER A 1 100 ? -5.062 -18.383 -8.445 1.00 38.75 100 SER A CA 1
ATOM 732 C C . SER A 1 100 ? -5.064 -18.819 -9.909 1.00 38.75 100 SER A C 1
ATOM 734 O O . SER A 1 100 ? -4.459 -18.170 -10.757 1.00 38.75 100 SER A O 1
ATOM 736 N N . SER A 1 101 ? -5.757 -19.911 -10.222 1.00 39.50 101 SER A N 1
ATOM 737 C CA . SER A 1 101 ? -5.896 -20.495 -11.567 1.00 39.50 101 SER A CA 1
ATOM 738 C C . SER A 1 101 ? -6.682 -19.631 -12.567 1.00 39.50 101 SER A C 1
ATOM 740 O O . SER A 1 101 ? -6.911 -20.050 -13.699 1.00 39.50 101 SER A O 1
ATOM 742 N N . ALA A 1 102 ? -7.072 -18.418 -12.176 1.00 43.00 102 ALA A N 1
ATOM 743 C CA . ALA A 1 102 ? -7.671 -17.419 -13.043 1.00 43.00 102 ALA A CA 1
ATOM 744 C C . ALA A 1 102 ? -6.751 -16.188 -13.107 1.00 43.00 102 ALA A C 1
ATOM 746 O O . ALA A 1 102 ? -6.288 -15.742 -12.051 1.00 43.00 102 ALA A O 1
ATOM 747 N N . PRO A 1 103 ? -6.492 -15.613 -14.301 1.00 45.19 103 PRO A N 1
ATOM 748 C CA . PRO A 1 103 ? -5.844 -14.313 -14.391 1.00 45.19 103 PRO A CA 1
ATOM 749 C C . PRO A 1 103 ? -6.689 -13.317 -13.601 1.00 45.19 103 PRO A C 1
ATOM 751 O O . PRO A 1 103 ? -7.859 -13.095 -13.919 1.00 45.19 103 PRO A O 1
ATOM 754 N N . THR A 1 104 ? -6.117 -12.754 -12.536 1.00 52.12 104 THR A N 1
ATOM 755 C CA . THR A 1 104 ? -6.812 -11.734 -11.752 1.00 52.12 104 THR A CA 1
ATOM 756 C C . THR A 1 104 ? -7.118 -10.577 -12.708 1.00 52.12 104 THR A C 1
ATOM 758 O O . THR A 1 104 ? -6.176 -10.058 -13.320 1.00 52.12 104 THR A O 1
ATOM 761 N N . PRO A 1 105 ? -8.391 -10.184 -12.911 1.00 53.59 105 PRO A N 1
ATOM 762 C CA . PRO A 1 105 ? -8.708 -9.071 -13.796 1.00 53.59 105 PRO A CA 1
ATOM 763 C C . PRO A 1 105 ? -7.937 -7.840 -13.324 1.00 53.59 105 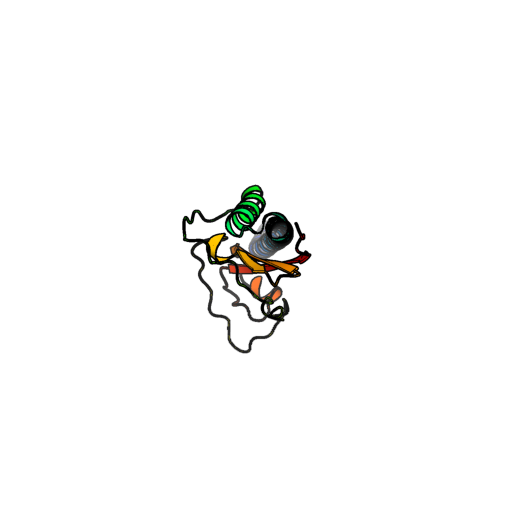PRO A C 1
ATOM 765 O O . PRO A 1 105 ? -7.795 -7.625 -12.119 1.00 53.59 105 PRO A O 1
ATOM 768 N N . ALA A 1 106 ? -7.406 -7.055 -14.265 1.00 56.25 106 ALA A N 1
ATOM 769 C CA . ALA A 1 106 ? -6.698 -5.824 -13.943 1.00 56.25 106 ALA A CA 1
ATOM 770 C C . ALA A 1 106 ? -7.637 -4.921 -13.132 1.00 56.25 106 ALA A C 1
ATOM 772 O O . ALA A 1 106 ? -8.589 -4.352 -13.668 1.00 56.25 106 ALA A O 1
ATOM 773 N N . LYS A 1 107 ? -7.412 -4.846 -11.819 1.00 67.00 107 LYS A N 1
ATOM 774 C CA . LYS A 1 107 ? -8.213 -4.006 -10.935 1.00 67.00 107 LYS A CA 1
ATOM 775 C C . LYS A 1 107 ? -7.845 -2.562 -11.227 1.00 67.00 107 LYS A C 1
ATOM 777 O O . LYS A 1 107 ? -6.669 -2.220 -11.202 1.00 67.00 107 LYS A O 1
ATOM 782 N N . ASN A 1 108 ? -8.834 -1.728 -11.525 1.00 70.50 108 ASN A N 1
ATOM 783 C CA . ASN A 1 108 ? -8.633 -0.295 -11.688 1.00 70.50 108 ASN A CA 1
ATOM 784 C C . ASN A 1 108 ? -9.167 0.417 -10.455 1.00 70.50 108 ASN A C 1
ATOM 786 O O . ASN A 1 108 ? -10.372 0.423 -10.214 1.00 70.50 108 ASN A O 1
ATOM 790 N N . TYR A 1 109 ? -8.256 1.016 -9.694 1.00 74.44 109 TYR A N 1
ATOM 791 C CA . TYR A 1 109 ? -8.600 1.847 -8.552 1.00 74.44 109 TYR A CA 1
ATOM 792 C C . TYR A 1 109 ? -8.721 3.315 -8.980 1.00 74.44 109 TYR A C 1
ATOM 794 O O . TYR A 1 109 ? -7.982 3.756 -9.867 1.00 74.44 109 TYR A O 1
ATOM 802 N N . PRO A 1 110 ? -9.633 4.088 -8.363 1.00 76.56 110 PRO A N 1
ATOM 803 C CA . PRO A 1 110 ? -9.745 5.527 -8.603 1.00 76.56 110 PRO A CA 1
ATOM 804 C C . PRO A 1 110 ? -8.532 6.310 -8.072 1.00 76.56 110 PRO A C 1
ATOM 806 O O . PRO A 1 110 ? -8.316 7.448 -8.479 1.00 76.56 110 PRO A O 1
ATOM 809 N N . GLY A 1 111 ? -7.738 5.714 -7.178 1.00 81.50 111 GLY A N 1
ATOM 810 C CA . GLY A 1 111 ? -6.500 6.275 -6.647 1.00 81.50 111 GLY A CA 1
ATOM 811 C C . GLY A 1 111 ? -5.715 5.248 -5.820 1.00 81.50 111 GLY A C 1
ATOM 812 O O . GLY A 1 111 ? -6.180 4.120 -5.657 1.00 81.50 111 GLY A O 1
ATOM 813 N N . PRO A 1 112 ? -4.538 5.633 -5.297 1.00 82.12 112 PRO A N 1
ATOM 814 C CA . PRO A 1 112 ? -3.620 4.717 -4.615 1.00 82.12 112 PRO A CA 1
ATOM 815 C C . PRO A 1 112 ? -4.068 4.315 -3.203 1.00 82.12 112 PRO A C 1
ATOM 817 O O . PRO A 1 112 ? -3.664 3.271 -2.698 1.00 82.12 112 PRO A O 1
ATOM 820 N N . PHE A 1 113 ? -4.883 5.146 -2.552 1.00 84.88 113 PHE A N 1
ATOM 821 C CA . PHE A 1 113 ? -5.380 4.887 -1.206 1.00 84.88 113 PHE A CA 1
ATOM 822 C C . PHE A 1 113 ? -6.658 5.675 -0.922 1.00 84.88 113 PHE A C 1
ATOM 824 O O . PHE A 1 113 ? -6.671 6.903 -1.069 1.00 84.88 113 PHE A O 1
ATOM 831 N N . ASP A 1 114 ? -7.699 4.983 -0.477 1.00 84.06 114 ASP A N 1
ATOM 832 C CA . ASP A 1 114 ? -8.935 5.536 0.063 1.00 84.06 114 ASP A CA 1
ATOM 833 C C . ASP A 1 114 ? -9.147 5.019 1.499 1.00 84.06 114 ASP A C 1
ATOM 835 O O . ASP A 1 114 ? -9.461 3.842 1.698 1.00 84.06 114 ASP A O 1
ATOM 839 N N . PRO A 1 115 ? -9.032 5.876 2.531 1.00 80.56 115 PRO A N 1
ATOM 840 C CA . PRO A 1 115 ? -9.138 5.437 3.919 1.00 80.56 115 PRO A CA 1
ATOM 841 C C . PRO A 1 115 ? -10.505 4.831 4.267 1.00 80.56 115 PRO A C 1
ATOM 843 O O . PRO A 1 115 ? -10.586 4.037 5.204 1.00 80.56 115 PRO A O 1
ATOM 846 N N . ALA A 1 116 ? -11.575 5.171 3.539 1.00 79.44 116 ALA A N 1
ATOM 847 C CA . ALA A 1 116 ? -12.912 4.647 3.810 1.00 79.44 116 ALA A CA 1
ATOM 848 C C . ALA A 1 116 ? -13.070 3.178 3.381 1.00 79.44 116 ALA A C 1
ATOM 850 O O . ALA A 1 116 ? -13.825 2.435 4.014 1.00 79.44 116 ALA A O 1
ATOM 851 N N . VAL A 1 117 ? -12.359 2.767 2.326 1.00 81.00 117 VAL A N 1
ATOM 852 C CA . VAL A 1 117 ? -12.476 1.438 1.696 1.00 81.00 117 VAL A CA 1
ATOM 853 C C . VAL A 1 117 ? -11.287 0.543 2.047 1.00 81.00 117 VAL A C 1
ATOM 855 O O . VAL A 1 117 ? -11.452 -0.658 2.296 1.00 81.00 117 VAL A O 1
ATOM 858 N N . ASP A 1 118 ? -10.096 1.131 2.117 1.00 84.00 118 ASP A N 1
ATOM 859 C CA . ASP A 1 118 ? -8.840 0.397 2.221 1.00 84.00 118 ASP A CA 1
ATOM 860 C C . ASP A 1 118 ? -8.431 0.111 3.666 1.00 84.00 118 ASP A C 1
ATOM 862 O O . ASP A 1 118 ? -7.640 -0.807 3.901 1.00 84.00 118 ASP A O 1
ATOM 866 N N . VAL A 1 119 ? -9.015 0.828 4.635 1.00 84.50 119 VAL A N 1
ATOM 867 C CA . VAL A 1 119 ? -8.845 0.579 6.072 1.00 84.50 119 VAL A CA 1
ATOM 868 C C . VAL A 1 119 ? -10.055 -0.175 6.616 1.00 84.50 119 VAL A C 1
ATOM 870 O O . VAL A 1 119 ? -11.117 0.393 6.907 1.00 84.50 119 VAL A O 1
ATOM 873 N N . LYS A 1 120 ? -9.875 -1.483 6.792 1.00 87.06 120 LYS A N 1
ATOM 874 C CA . LYS A 1 120 ? -10.878 -2.386 7.360 1.00 87.06 120 LYS A CA 1
ATOM 875 C C . LYS A 1 120 ? -10.566 -2.621 8.827 1.00 87.06 120 LYS A C 1
ATOM 877 O O . LYS A 1 120 ? -9.466 -3.046 9.176 1.00 87.06 120 LYS A O 1
ATOM 882 N N . LEU A 1 121 ? -11.544 -2.341 9.671 1.00 86.75 121 LEU A N 1
ATOM 883 C CA . LEU A 1 121 ? -11.430 -2.411 11.118 1.00 86.75 121 LEU A CA 1
ATOM 884 C C . LEU A 1 121 ? -12.354 -3.510 11.631 1.00 86.75 121 LEU A C 1
ATOM 886 O O . LEU A 1 121 ? -13.522 -3.548 11.244 1.00 86.75 121 LEU A O 1
ATOM 890 N N . TYR A 1 122 ? -11.823 -4.367 12.495 1.00 86.31 122 TYR A N 1
ATOM 891 C CA . TYR A 1 122 ? -12.553 -5.450 13.141 1.00 86.31 122 TYR A CA 1
ATOM 892 C C . TYR A 1 122 ? -12.374 -5.358 14.653 1.00 86.31 122 TYR A C 1
ATOM 894 O O . TYR A 1 122 ? -11.249 -5.172 15.127 1.00 86.31 122 TYR A O 1
ATOM 902 N N . ASP A 1 123 ? -13.460 -5.514 15.398 1.00 85.06 123 ASP A N 1
ATOM 903 C CA . ASP A 1 123 ? -13.453 -5.587 16.860 1.00 85.06 123 ASP A CA 1
ATOM 904 C C . ASP A 1 123 ? -14.198 -6.853 17.300 1.00 85.06 123 ASP A C 1
ATOM 906 O O . ASP A 1 123 ? -15.380 -7.034 17.005 1.00 85.06 123 ASP A O 1
ATOM 910 N N . ASP A 1 124 ? -13.480 -7.748 17.976 1.00 81.56 124 ASP A N 1
ATOM 911 C CA . ASP A 1 124 ? -13.992 -9.031 18.475 1.00 81.56 124 ASP A CA 1
ATOM 912 C C . ASP A 1 124 ? -14.222 -9.002 20.000 1.00 81.56 124 ASP A C 1
ATOM 914 O O . ASP A 1 124 ? -14.245 -10.028 20.677 1.00 81.56 124 ASP A O 1
ATOM 918 N N . GLY A 1 125 ? -14.269 -7.813 20.609 1.00 77.75 125 GLY A N 1
ATOM 919 C CA . GLY A 1 125 ? -14.452 -7.646 22.057 1.00 77.75 125 GLY A CA 1
ATOM 920 C C . GLY A 1 125 ? -13.218 -7.969 22.909 1.00 77.75 125 GLY A C 1
ATOM 921 O O . GLY A 1 125 ? -13.108 -7.484 24.031 1.00 77.75 125 GLY A O 1
ATOM 922 N N . THR A 1 126 ? -12.260 -8.734 22.379 1.00 81.25 126 THR A N 1
ATOM 923 C CA . THR A 1 126 ? -10.970 -9.039 23.034 1.00 81.25 126 THR A CA 1
ATOM 924 C C . THR A 1 126 ? -9.780 -8.474 22.260 1.00 81.25 126 THR A C 1
ATOM 926 O O . THR A 1 126 ? -8.800 -8.017 22.852 1.00 81.25 126 THR A O 1
ATOM 929 N N . TYR A 1 127 ? -9.865 -8.481 20.929 1.00 83.56 127 TYR A N 1
ATOM 930 C CA . TYR A 1 127 ? -8.826 -7.983 20.037 1.00 83.56 127 TYR A CA 1
ATOM 931 C C . TYR A 1 127 ? -9.425 -7.044 18.997 1.00 83.56 127 TYR A C 1
ATOM 933 O O . TYR A 1 127 ? -10.482 -7.312 18.427 1.00 83.56 127 TYR A O 1
ATOM 941 N N . CYS A 1 128 ? -8.689 -5.978 18.715 1.00 84.38 128 CYS A N 1
ATOM 942 C CA . CYS A 1 128 ? -8.966 -5.044 17.641 1.00 84.38 128 CYS A CA 1
ATOM 943 C C . CYS A 1 128 ? -7.969 -5.311 16.508 1.00 84.38 128 CYS A C 1
ATOM 945 O O . CYS A 1 128 ? -6.753 -5.318 16.717 1.00 84.38 128 CYS A O 1
ATOM 947 N N . THR A 1 129 ? -8.472 -5.560 15.303 1.00 85.75 129 THR A N 1
ATOM 948 C CA . THR A 1 129 ? -7.655 -5.792 14.107 1.00 85.75 129 THR A CA 1
ATOM 949 C C . THR A 1 129 ? -7.869 -4.661 13.115 1.00 85.75 129 THR A C 1
ATOM 951 O O . THR A 1 129 ? -9.005 -4.359 12.757 1.00 85.75 129 THR A O 1
ATOM 954 N N . ALA A 1 130 ? -6.781 -4.093 12.603 1.00 86.44 130 ALA A N 1
ATOM 955 C CA . ALA A 1 130 ? -6.822 -3.213 11.443 1.00 86.44 130 ALA A CA 1
ATOM 956 C C . ALA A 1 130 ? -6.116 -3.875 10.260 1.00 86.44 130 ALA A C 1
ATOM 958 O O . ALA A 1 130 ? -5.014 -4.415 10.391 1.00 86.44 130 ALA A O 1
ATOM 959 N N . ILE A 1 131 ? -6.759 -3.826 9.100 1.00 86.50 131 ILE A N 1
ATOM 960 C CA . ILE A 1 131 ? -6.190 -4.220 7.815 1.00 86.50 131 ILE A CA 1
ATOM 961 C C . ILE A 1 131 ? -6.144 -2.968 6.956 1.00 86.50 131 ILE A C 1
ATOM 963 O O . ILE A 1 131 ? -7.181 -2.354 6.708 1.00 86.50 131 ILE A O 1
ATOM 967 N N . VAL A 1 132 ? -4.949 -2.603 6.509 1.00 86.38 132 VAL A N 1
ATOM 968 C CA . VAL A 1 132 ? -4.724 -1.455 5.636 1.00 86.38 132 VAL A CA 1
ATOM 969 C C . VAL A 1 132 ? -4.239 -1.974 4.294 1.00 86.38 132 VAL A C 1
ATOM 971 O O . VAL A 1 132 ? -3.250 -2.708 4.224 1.00 86.38 132 VAL A O 1
ATOM 974 N N . ASN A 1 133 ? -4.955 -1.597 3.243 1.00 85.75 133 ASN A N 1
ATOM 975 C CA . ASN A 1 133 ? -4.587 -1.867 1.863 1.00 85.75 133 ASN A CA 1
ATOM 976 C C . ASN A 1 133 ? -4.012 -0.595 1.243 1.00 85.75 133 ASN A C 1
ATOM 978 O O . ASN A 1 133 ? -4.448 0.504 1.563 1.00 85.75 133 ASN A O 1
ATOM 982 N N . TYR A 1 134 ? -3.012 -0.733 0.388 1.00 81.94 134 TYR A N 1
ATOM 983 C CA . TYR A 1 134 ? -2.483 0.361 -0.411 1.00 81.94 134 TYR A CA 1
ATOM 984 C C . TYR A 1 134 ? -2.228 -0.141 -1.828 1.00 81.94 134 TYR A C 1
ATOM 986 O O . TYR A 1 134 ? -1.716 -1.248 -2.018 1.00 81.94 134 TYR A O 1
ATOM 994 N N . HIS A 1 135 ? -2.566 0.675 -2.818 1.00 86.00 135 HIS A N 1
ATOM 995 C CA . HIS A 1 135 ? -2.458 0.349 -4.233 1.00 86.00 135 HIS A CA 1
ATOM 996 C C . HIS A 1 135 ? -1.311 1.154 -4.845 1.00 86.00 135 HIS A C 1
ATOM 998 O O . HIS A 1 135 ? -1.446 2.338 -5.148 1.00 86.00 135 HIS A O 1
ATOM 1004 N N . ALA A 1 136 ? -0.154 0.517 -5.022 1.00 82.44 136 ALA A N 1
ATOM 1005 C CA . ALA A 1 136 ? 0.999 1.162 -5.644 1.00 82.44 136 ALA A CA 1
ATOM 1006 C C . ALA A 1 136 ? 0.881 1.119 -7.174 1.00 82.44 136 ALA A C 1
ATOM 1008 O O . ALA A 1 136 ? 0.604 0.060 -7.745 1.00 82.44 136 ALA A O 1
ATOM 1009 N N . GLU A 1 137 ? 1.109 2.253 -7.839 1.00 82.81 137 GLU A N 1
ATOM 1010 C CA . GLU A 1 137 ? 1.156 2.315 -9.302 1.00 82.81 137 GLU A CA 1
ATOM 1011 C C . GLU A 1 137 ? 2.390 1.584 -9.827 1.00 82.81 137 GLU A C 1
ATOM 1013 O O . GLU A 1 137 ? 3.514 1.820 -9.389 1.00 82.81 137 GLU A O 1
ATOM 1018 N N . ASN A 1 138 ? 2.176 0.691 -10.785 1.00 81.75 138 ASN A N 1
ATOM 1019 C CA . ASN A 1 138 ? 3.221 -0.060 -11.444 1.00 81.75 138 ASN A CA 1
ATOM 1020 C C . ASN A 1 138 ? 3.560 0.555 -12.800 1.00 81.75 138 ASN A C 1
ATOM 1022 O O . ASN A 1 138 ? 2.751 0.552 -13.727 1.00 81.75 138 ASN A O 1
ATOM 1026 N N . PHE A 1 139 ? 4.804 1.006 -12.920 1.00 78.44 139 PHE A N 1
ATOM 1027 C CA . PHE A 1 139 ? 5.363 1.547 -14.159 1.00 78.44 139 PHE A CA 1
ATOM 1028 C C . PHE A 1 139 ? 6.300 0.555 -14.862 1.00 78.44 139 PHE A C 1
ATOM 1030 O O . PHE A 1 139 ? 6.812 0.853 -15.939 1.00 78.44 139 PHE A O 1
ATOM 1037 N N . CYS A 1 140 ? 6.539 -0.618 -14.262 1.00 81.38 140 CYS A N 1
ATOM 1038 C CA . CYS A 1 140 ? 7.461 -1.624 -14.773 1.00 81.38 140 CYS A CA 1
ATOM 1039 C C . CYS A 1 140 ? 6.688 -2.874 -15.237 1.00 81.38 140 CYS A C 1
ATOM 1041 O O . CYS A 1 140 ? 6.117 -3.590 -14.405 1.00 81.38 140 CYS A O 1
ATOM 1043 N N . PRO A 1 141 ? 6.625 -3.162 -16.549 1.00 77.69 141 PRO A N 1
ATOM 1044 C CA . PRO A 1 141 ? 5.945 -4.359 -17.032 1.00 77.69 141 PRO A CA 1
ATOM 1045 C C . PRO A 1 141 ? 6.620 -5.622 -16.480 1.00 77.69 141 PRO A C 1
ATOM 1047 O O . PRO A 1 141 ? 7.834 -5.668 -16.328 1.00 77.69 141 PRO A O 1
ATOM 1050 N N . GLY A 1 142 ? 5.838 -6.649 -16.147 1.00 74.50 142 GLY A N 1
ATOM 1051 C CA . GLY A 1 142 ? 6.346 -7.930 -15.639 1.00 74.50 142 GLY A CA 1
ATOM 1052 C C . GLY A 1 142 ? 6.760 -7.957 -14.165 1.00 74.50 142 GLY A C 1
ATOM 1053 O O . GLY A 1 142 ? 6.756 -9.034 -13.569 1.00 74.50 142 GLY A O 1
ATOM 1054 N N . LEU A 1 143 ? 7.017 -6.809 -13.529 1.00 77.69 143 LEU A N 1
ATOM 1055 C CA . LEU A 1 143 ? 7.314 -6.752 -12.093 1.00 77.69 143 LEU A CA 1
ATOM 1056 C C . LEU A 1 143 ? 6.197 -7.346 -11.205 1.00 77.69 143 LEU A C 1
ATOM 1058 O O . LEU A 1 143 ? 6.527 -8.090 -10.280 1.00 77.69 143 LEU A O 1
ATOM 1062 N N . PRO A 1 144 ? 4.894 -7.116 -11.475 1.00 73.44 144 PRO A N 1
ATOM 1063 C CA . PRO A 1 144 ? 3.822 -7.718 -10.684 1.00 73.44 144 PRO A CA 1
ATOM 1064 C C . PRO A 1 144 ? 3.857 -9.247 -10.687 1.00 73.44 144 PRO A C 1
ATOM 1066 O O . PRO A 1 144 ? 3.598 -9.844 -9.650 1.00 73.44 144 PRO A O 1
ATOM 1069 N N . VAL A 1 145 ? 4.227 -9.871 -11.812 1.00 73.75 145 VAL A N 1
ATOM 1070 C CA . VAL A 1 145 ? 4.321 -11.337 -11.958 1.00 73.75 145 VAL A CA 1
ATOM 1071 C C . VAL A 1 145 ? 5.438 -11.909 -11.084 1.00 73.75 145 VAL A C 1
ATOM 1073 O O . VAL A 1 145 ? 5.295 -12.996 -10.532 1.00 73.75 145 VAL A O 1
ATOM 1076 N N . LEU A 1 146 ? 6.546 -11.178 -10.929 1.00 72.19 146 LEU A N 1
ATOM 1077 C CA . LEU A 1 146 ? 7.666 -11.600 -10.082 1.00 72.19 146 LEU A CA 1
ATOM 1078 C C . LEU A 1 146 ? 7.300 -11.603 -8.596 1.00 72.19 146 LEU A C 1
ATOM 1080 O O . LEU A 1 146 ? 7.809 -12.421 -7.836 1.00 72.19 146 LEU A O 1
ATOM 1084 N N . ILE A 1 147 ? 6.439 -10.672 -8.188 1.00 71.50 147 ILE A N 1
ATOM 1085 C CA . ILE A 1 147 ? 6.029 -10.515 -6.793 1.00 71.50 147 ILE A CA 1
ATOM 1086 C C . ILE A 1 147 ? 4.853 -11.434 -6.490 1.00 71.50 147 ILE A C 1
ATOM 1088 O O . ILE A 1 147 ? 4.867 -12.095 -5.462 1.00 71.50 147 ILE A O 1
ATOM 1092 N N . ASN A 1 148 ? 3.872 -11.488 -7.391 1.00 67.12 148 ASN A N 1
ATOM 1093 C CA . ASN A 1 148 ? 2.684 -12.320 -7.313 1.00 67.12 148 ASN A CA 1
ATOM 1094 C C . ASN A 1 148 ? 2.477 -13.027 -8.668 1.00 67.12 148 ASN A C 1
ATOM 1096 O O . ASN A 1 148 ? 1.982 -12.405 -9.611 1.00 67.12 148 ASN A O 1
ATOM 1100 N N . PRO A 1 149 ? 2.788 -14.331 -8.780 1.00 65.31 149 PRO A N 1
ATOM 1101 C CA . PRO A 1 149 ? 2.700 -15.064 -10.046 1.00 65.31 149 PRO A CA 1
ATOM 1102 C C . PRO A 1 149 ? 1.302 -15.118 -10.675 1.00 65.31 149 PRO A C 1
ATOM 1104 O O . PRO A 1 149 ? 1.186 -15.453 -11.850 1.00 65.31 149 PRO A O 1
ATOM 1107 N N . GLY A 1 150 ? 0.240 -14.803 -9.921 1.00 64.25 150 GLY A N 1
ATOM 1108 C CA . GLY A 1 150 ? -1.134 -14.697 -10.429 1.00 64.25 150 GLY A CA 1
ATOM 1109 C C . GLY A 1 150 ? -1.511 -13.311 -10.975 1.00 64.25 150 GLY A C 1
ATOM 1110 O O . GLY A 1 150 ? -2.650 -13.109 -11.412 1.00 64.25 150 GLY A O 1
ATOM 1111 N N . ALA A 1 151 ? -0.596 -12.337 -10.925 1.00 66.44 151 ALA A N 1
ATOM 1112 C CA . ALA A 1 151 ? -0.825 -10.985 -11.420 1.00 66.44 151 ALA A CA 1
ATOM 1113 C C . ALA A 1 151 ? -0.658 -10.896 -12.944 1.00 66.44 151 ALA A C 1
ATOM 1115 O O . ALA A 1 151 ? 0.130 -11.612 -13.556 1.00 66.44 151 ALA A O 1
ATOM 1116 N N . SER A 1 152 ? -1.379 -9.965 -13.571 1.00 71.75 152 SER A N 1
ATOM 1117 C CA . SER A 1 152 ? -1.175 -9.657 -14.988 1.00 71.75 152 SER A CA 1
ATOM 1118 C C . SER A 1 152 ? 0.202 -9.024 -15.214 1.00 71.75 152 SER A C 1
ATOM 1120 O O . SER A 1 152 ? 0.615 -8.136 -14.465 1.00 71.75 152 SER A O 1
ATOM 1122 N N . PHE A 1 153 ? 0.875 -9.415 -16.301 1.00 72.94 153 PHE A N 1
ATOM 1123 C CA . PHE A 1 153 ? 2.139 -8.812 -16.747 1.00 72.94 153 PHE A CA 1
ATOM 1124 C C . PHE A 1 153 ? 2.031 -7.290 -16.933 1.00 72.94 153 PHE A C 1
ATOM 1126 O O . PHE A 1 153 ? 2.982 -6.557 -16.668 1.00 72.94 153 PHE A O 1
ATOM 1133 N N . TRP A 1 154 ? 0.847 -6.822 -17.329 1.00 74.00 154 TRP A N 1
ATOM 1134 C CA . TRP A 1 154 ? 0.524 -5.412 -17.548 1.00 74.00 154 TRP A CA 1
ATOM 1135 C C . TRP A 1 154 ? -0.323 -4.819 -16.419 1.00 74.00 154 TRP A C 1
ATOM 1137 O O . TRP A 1 154 ? -1.041 -3.844 -16.636 1.00 74.00 154 TRP A O 1
ATOM 1147 N N . SER A 1 155 ? -0.303 -5.415 -15.220 1.00 73.50 155 SER A N 1
ATOM 1148 C CA . SER A 1 155 ? -1.054 -4.854 -14.097 1.00 73.50 155 SER A CA 1
ATOM 1149 C C . SER A 1 155 ? -0.569 -3.436 -13.807 1.00 73.50 155 SER A C 1
ATOM 1151 O O . SER A 1 155 ? 0.619 -3.221 -13.559 1.00 73.50 155 SER A O 1
ATOM 1153 N N . LYS A 1 156 ? -1.506 -2.483 -13.819 1.00 77.50 156 LYS A N 1
ATOM 1154 C CA . LYS A 1 156 ? -1.257 -1.087 -13.443 1.00 77.50 156 LYS A CA 1
ATOM 1155 C C . LYS A 1 156 ? -1.035 -0.934 -11.937 1.00 77.50 156 LYS A C 1
ATOM 1157 O O . LYS A 1 156 ? -0.389 0.018 -11.526 1.00 77.50 156 LYS A O 1
ATOM 1162 N N . TRP A 1 157 ? -1.551 -1.851 -11.123 1.00 80.19 157 TRP A N 1
ATOM 1163 C CA . TRP A 1 157 ? -1.533 -1.727 -9.668 1.00 80.19 157 TRP A CA 1
ATOM 1164 C C . TRP A 1 157 ? -0.911 -2.951 -9.005 1.00 80.19 157 TRP A C 1
ATOM 1166 O O . TRP A 1 157 ? -1.094 -4.085 -9.465 1.00 80.19 157 TRP A O 1
ATOM 1176 N N . ILE A 1 158 ? -0.188 -2.704 -7.916 1.00 79.06 158 ILE A N 1
ATOM 1177 C CA . ILE A 1 158 ? 0.327 -3.718 -6.997 1.00 79.06 158 ILE A CA 1
ATOM 1178 C C . ILE A 1 158 ? -0.338 -3.481 -5.640 1.00 79.06 158 ILE A C 1
ATOM 1180 O O . ILE A 1 158 ? -0.127 -2.447 -5.005 1.00 79.06 158 ILE A O 1
ATOM 1184 N N . ASP A 1 159 ? -1.157 -4.445 -5.218 1.00 80.12 159 ASP A N 1
ATOM 1185 C CA . ASP A 1 159 ? -1.892 -4.397 -3.954 1.00 80.12 159 ASP A CA 1
ATOM 1186 C C . ASP A 1 159 ? -0.970 -4.799 -2.793 1.00 80.12 159 ASP A C 1
ATOM 1188 O O . ASP A 1 159 ? -0.433 -5.910 -2.763 1.00 80.12 159 ASP A O 1
ATOM 1192 N N . ILE A 1 160 ? -0.815 -3.917 -1.808 1.00 81.88 160 ILE A N 1
ATOM 1193 C CA . ILE A 1 160 ? -0.080 -4.173 -0.568 1.00 81.88 160 ILE A CA 1
ATOM 1194 C C . ILE A 1 160 ? -1.084 -4.173 0.580 1.00 81.88 160 ILE A C 1
ATOM 1196 O O . ILE A 1 160 ? -1.633 -3.136 0.935 1.00 81.88 160 ILE A O 1
ATOM 1200 N N . SER A 1 161 ? -1.307 -5.342 1.175 1.00 80.50 161 SER A N 1
ATOM 1201 C CA . SER A 1 161 ? -2.162 -5.504 2.353 1.00 80.50 161 SER A CA 1
ATOM 1202 C C . SER A 1 161 ? -1.305 -5.793 3.577 1.00 80.50 161 SER A C 1
ATOM 1204 O O . SER A 1 161 ? -0.500 -6.730 3.563 1.00 80.50 161 SER A O 1
ATOM 1206 N N . VAL A 1 162 ? -1.502 -5.029 4.651 1.00 84.00 162 VAL A N 1
ATOM 1207 C CA . VAL A 1 162 ? -0.895 -5.310 5.955 1.00 84.00 162 VAL A CA 1
ATOM 1208 C C . VAL A 1 162 ? -1.964 -5.360 7.034 1.00 84.00 162 VAL A C 1
ATOM 1210 O O . VAL A 1 162 ? -2.868 -4.529 7.089 1.00 84.00 162 VAL A O 1
ATOM 1213 N N . ARG A 1 163 ? -1.833 -6.350 7.914 1.00 85.00 163 ARG A N 1
ATOM 1214 C CA . ARG A 1 163 ? -2.700 -6.572 9.063 1.00 85.00 163 ARG A CA 1
ATOM 1215 C C . ARG A 1 163 ? -1.927 -6.313 10.352 1.00 85.00 163 ARG A C 1
ATOM 1217 O O . ARG A 1 163 ? -0.788 -6.756 10.493 1.00 85.00 163 ARG A O 1
ATOM 1224 N N . ALA A 1 164 ? -2.566 -5.642 11.301 1.00 84.94 164 ALA A N 1
ATOM 1225 C CA . ALA A 1 164 ? -2.086 -5.504 12.668 1.00 84.94 164 ALA A CA 1
ATOM 1226 C C . ALA A 1 164 ? -3.206 -5.852 13.650 1.00 84.94 164 ALA A C 1
ATOM 1228 O O . ALA A 1 164 ? -4.375 -5.554 13.405 1.00 84.94 164 ALA A O 1
ATOM 1229 N N . VAL A 1 165 ? -2.837 -6.486 14.761 1.00 86.31 165 VAL A N 1
ATOM 1230 C CA . VAL A 1 165 ? -3.759 -6.918 15.814 1.00 86.31 165 VAL A CA 1
ATOM 1231 C C . VAL A 1 165 ? -3.273 -6.344 17.135 1.00 86.31 165 VAL A C 1
ATOM 1233 O O . VAL A 1 165 ? -2.093 -6.471 17.461 1.00 86.31 165 VAL A O 1
ATOM 1236 N N . PHE A 1 166 ? -4.177 -5.732 17.889 1.00 86.62 166 PHE A N 1
ATOM 1237 C CA . PHE A 1 166 ? -3.928 -5.228 19.234 1.00 86.62 166 PHE A CA 1
ATOM 1238 C C . PHE A 1 166 ? -4.952 -5.802 20.204 1.00 86.62 166 PHE A C 1
ATOM 1240 O O . PHE A 1 166 ? -6.101 -6.055 19.843 1.00 86.62 166 PHE A O 1
ATOM 1247 N N . LYS A 1 167 ? -4.527 -6.034 21.448 1.00 85.62 167 LYS A N 1
ATOM 1248 C CA . LYS A 1 167 ? -5.449 -6.398 22.523 1.00 85.62 167 LYS A CA 1
ATOM 1249 C C . LYS A 1 167 ? -6.306 -5.178 22.847 1.00 85.62 167 LYS A C 1
ATOM 1251 O O . LYS A 1 167 ? -5.766 -4.083 22.977 1.00 85.62 167 LYS A O 1
ATOM 1256 N N . ARG A 1 168 ? -7.616 -5.378 22.960 1.00 81.25 168 ARG A N 1
ATOM 1257 C CA . ARG A 1 168 ? -8.551 -4.324 23.344 1.00 81.25 168 ARG A CA 1
ATOM 1258 C C . ARG A 1 168 ? -8.273 -3.904 24.787 1.00 81.25 168 ARG A C 1
ATOM 1260 O O . ARG A 1 168 ? -8.146 -4.767 25.660 1.00 81.25 168 ARG A O 1
ATOM 1267 N N . GLU A 1 169 ? -8.156 -2.604 25.029 1.00 78.19 169 GLU A N 1
ATOM 1268 C CA . GLU A 1 169 ? -8.037 -2.088 26.392 1.00 78.19 169 GLU A CA 1
ATOM 1269 C C . GLU A 1 169 ? -9.424 -2.104 27.053 1.00 78.19 169 GLU A C 1
ATOM 1271 O O . GLU A 1 169 ? -10.433 -1.809 26.412 1.00 78.19 169 GLU A O 1
ATOM 1276 N N . GLN A 1 170 ? -9.489 -2.552 28.310 1.00 66.88 170 GLN A N 1
ATOM 1277 C CA . GLN A 1 170 ? -10.707 -2.504 29.120 1.00 66.88 170 GLN A CA 1
ATOM 1278 C C . GLN A 1 170 ? -10.645 -1.231 29.964 1.00 66.88 170 GLN A C 1
ATOM 1280 O O . GLN A 1 170 ? -9.677 -1.049 30.703 1.00 66.88 170 GLN A O 1
ATOM 1285 N N . ILE A 1 171 ? -11.649 -0.366 29.813 1.00 55.44 171 ILE A N 1
ATOM 1286 C CA . ILE A 1 171 ? -11.892 0.783 30.695 1.00 55.44 171 ILE A CA 1
ATOM 1287 C C . ILE A 1 171 ? -12.722 0.311 31.886 1.00 55.44 171 ILE A C 1
ATOM 1289 O O . ILE A 1 171 ? -13.703 -0.432 31.644 1.00 55.44 171 ILE A O 1
#

Secondary structure (DSSP, 8-state):
--HHHHHHHHHHHHHHHHHHHHHHHHHHHHHHHHHHHHHHHHHHHHHHHHHHH--HHHHHHHHHHHHHTTS--------PPPPEESPPPP-----TT---SSPPP----SSS--HHHHEEEEE-SSEEEEEEEEEEEP-STTHHHHH-TTS-TT-SEEEEEEEEEEEPPP-

Radius of gyration: 20.79 Å; chains: 1; bounding box: 59×33×68 Å

Foldseek 3Di:
DPVVVVVVVVVCVVCVVVVVLVVLLVVVVVVVVVLLVLLQVLQAQLQVCCQEVVDNVVSLVSSCVSCVVPHDADPDPDDADDAAEADDDPPPPPPLADDDVDQDPQDDDPDFADSRPQWHWYDDPFKIKTKGKTWDADPRFQSSCVRYVSYHSPRRTDIHIDMDMDTRDDD